Protein AF-A0A4Y2BJP1-F1 (afdb_monomer_lite)

Organism: Araneus ventricosus (NCBI:txid182803)

Radius of gyration: 27.86 Å; chains: 1; bounding box: 56×50×86 Å

Foldseek 3Di:
DDDDDDDDPPPPPVVVVVVVPPPPPPPDDLVRVVVVQCVDPPSVPDDSVNSVVVVVCLVPDPVNDDDDPVRVCVVPPCVPPPPPPPPDDDDDPDPPPQDLVNQLVVLVVVLVVLVPDPPHDPVNNVVSVVSNVVSVVVVCVVVDDPDPVNVVPD

pLDDT: mean 73.93, std 19.31, range [34.41, 96.88]

Secondary structure (DSSP, 8-state):
---------TTTTTHHHHTTS---PPPPPHHHHHHHHTTSTT-TT--HHHHHHHHHHHHH-GGG----HHHHHHHH-TTS------------TT--PPPHHHHHHHHHHHHHHHTT-TT--HHHHHHHHHHHHHHHHHHHHT-----GGGGS--

Structure (mmCIF, N/CA/C/O backbone):
data_AF-A0A4Y2BJP1-F1
#
_entry.id   AF-A0A4Y2BJP1-F1
#
loop_
_atom_site.group_PDB
_atom_site.id
_atom_site.type_symbol
_atom_site.label_atom_id
_atom_site.label_alt_id
_atom_site.label_comp_id
_atom_site.label_asym_id
_atom_site.label_entity_id
_atom_site.label_seq_id
_atom_site.pdbx_PDB_ins_code
_atom_site.Cartn_x
_atom_site.Cartn_y
_atom_site.Cartn_z
_atom_site.occupancy
_atom_site.B_iso_or_equiv
_atom_site.auth_seq_id
_atom_site.auth_comp_id
_atom_site.auth_asym_id
_atom_site.auth_atom_id
_atom_site.pdbx_PDB_model_num
ATOM 1 N N . MET A 1 1 ? 13.841 -20.183 -62.963 1.00 38.19 1 MET A N 1
ATOM 2 C CA . MET A 1 1 ? 14.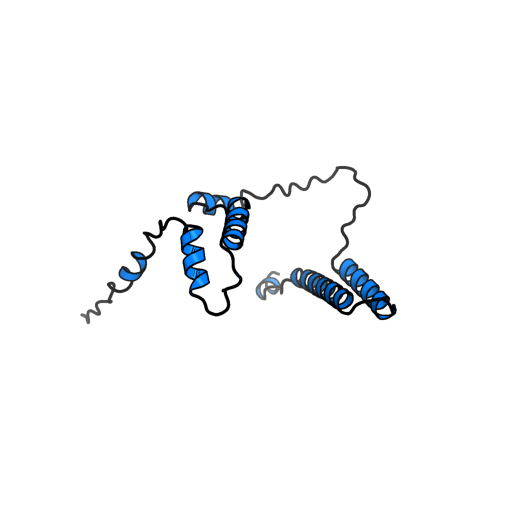075 -18.727 -62.836 1.00 38.19 1 MET A CA 1
ATOM 3 C C . MET A 1 1 ? 13.363 -18.030 -63.981 1.00 38.19 1 MET A C 1
ATOM 5 O O . MET A 1 1 ? 13.532 -18.527 -65.090 1.00 38.19 1 MET A O 1
ATOM 9 N N . PRO A 1 2 ? 12.685 -16.887 -63.788 1.00 45.25 2 PRO A N 1
ATOM 10 C CA . PRO A 1 2 ? 12.077 -16.291 -62.582 1.00 45.25 2 PRO A CA 1
ATOM 11 C C . PRO A 1 2 ? 10.558 -16.043 -62.829 1.00 45.25 2 PRO A C 1
ATOM 13 O O . PRO A 1 2 ? 10.065 -16.307 -63.915 1.00 45.25 2 PRO A O 1
ATOM 16 N N . GLY A 1 3 ? 9.702 -15.576 -61.927 1.00 37.47 3 GLY A N 1
ATOM 17 C CA . GLY A 1 3 ? 9.808 -15.095 -60.555 1.00 37.47 3 GLY A CA 1
ATOM 18 C C . GLY A 1 3 ? 8.461 -14.432 -60.244 1.00 37.47 3 GLY A C 1
ATOM 19 O O . GLY A 1 3 ? 8.084 -13.477 -60.917 1.00 37.47 3 GLY A O 1
ATOM 20 N N . ALA A 1 4 ? 7.703 -14.983 -59.296 1.00 46.62 4 ALA A N 1
ATOM 21 C CA . ALA A 1 4 ? 6.474 -14.373 -58.803 1.00 46.62 4 ALA A CA 1
ATOM 22 C C . ALA A 1 4 ? 6.857 -13.205 -57.884 1.00 46.62 4 ALA A C 1
ATOM 24 O O . ALA A 1 4 ? 7.443 -13.420 -56.824 1.00 46.62 4 ALA A O 1
ATOM 25 N N . GLY A 1 5 ? 6.576 -11.978 -58.320 1.00 40.69 5 GLY A N 1
ATOM 26 C CA . GLY A 1 5 ? 6.700 -10.785 -57.490 1.00 40.69 5 GLY A CA 1
ATOM 27 C C . GLY A 1 5 ? 5.494 -10.684 -56.565 1.00 40.69 5 GLY A C 1
ATOM 28 O O . GLY A 1 5 ? 4.410 -10.320 -57.004 1.00 40.69 5 GLY A O 1
ATOM 29 N N . PHE A 1 6 ? 5.681 -11.044 -55.299 1.00 44.12 6 PHE A N 1
ATOM 30 C CA . PHE A 1 6 ? 4.801 -10.632 -54.212 1.00 44.12 6 PHE A CA 1
ATOM 31 C C . PHE A 1 6 ? 5.237 -9.212 -53.825 1.00 44.12 6 PHE A C 1
ATOM 33 O O . PHE A 1 6 ? 6.334 -9.042 -53.293 1.00 44.12 6 PHE A O 1
ATOM 40 N N . GLU A 1 7 ? 4.433 -8.193 -54.131 1.00 53.06 7 GLU A N 1
ATOM 41 C CA . GLU A 1 7 ? 4.609 -6.865 -53.533 1.00 53.06 7 GLU A CA 1
ATOM 42 C C . GLU A 1 7 ? 4.032 -6.896 -52.110 1.00 53.06 7 GLU A C 1
ATOM 44 O O . GLU A 1 7 ? 2.838 -7.162 -51.943 1.00 53.06 7 GLU A O 1
ATOM 49 N N . PRO A 1 8 ? 4.836 -6.664 -51.058 1.00 48.47 8 PRO A N 1
ATOM 50 C CA . PRO A 1 8 ? 4.298 -6.513 -49.719 1.00 48.47 8 PRO A CA 1
ATOM 51 C C . PRO A 1 8 ? 3.619 -5.144 -49.594 1.00 48.47 8 PRO A C 1
ATOM 53 O O . PRO A 1 8 ? 4.178 -4.115 -49.964 1.00 48.47 8 PRO A O 1
ATOM 56 N N . ALA A 1 9 ? 2.408 -5.135 -49.039 1.00 52.78 9 ALA A N 1
ATOM 57 C CA . ALA A 1 9 ? 1.670 -3.932 -48.678 1.00 52.78 9 ALA A CA 1
ATOM 58 C C . ALA A 1 9 ? 2.388 -3.182 -47.537 1.00 52.78 9 ALA A C 1
ATOM 60 O O . ALA A 1 9 ? 2.084 -3.373 -46.362 1.00 52.78 9 ALA A O 1
ATOM 61 N N . ILE A 1 10 ? 3.351 -2.320 -47.877 1.00 49.84 10 ILE A N 1
ATOM 62 C CA . ILE A 1 10 ? 4.056 -1.440 -46.921 1.00 49.84 10 ILE A CA 1
ATOM 63 C C . ILE A 1 10 ? 3.342 -0.084 -46.765 1.00 49.84 10 ILE A C 1
ATOM 65 O O . ILE A 1 10 ? 3.957 0.920 -46.423 1.00 49.84 10 ILE A O 1
ATOM 69 N N . THR A 1 11 ? 2.034 -0.019 -47.018 1.00 49.19 11 THR A N 1
ATOM 70 C CA . THR A 1 11 ? 1.271 1.236 -46.885 1.00 49.19 11 THR A CA 1
ATOM 71 C C . THR A 1 11 ? 0.520 1.324 -45.552 1.00 49.19 11 THR A C 1
ATOM 73 O O . THR A 1 11 ? 0.215 2.414 -45.091 1.00 49.19 11 THR A O 1
ATOM 76 N N . SER A 1 12 ? 0.299 0.212 -44.842 1.00 48.00 12 SER A N 1
ATOM 77 C CA . SER A 1 12 ? -0.534 0.210 -43.623 1.00 48.00 12 SER A CA 1
ATOM 78 C C . SER A 1 12 ? 0.225 0.413 -42.302 1.00 48.00 12 SER A C 1
ATOM 80 O O . SER A 1 12 ? -0.403 0.499 -41.250 1.00 48.00 12 SER A O 1
ATOM 82 N N . VAL A 1 13 ? 1.563 0.467 -42.323 1.00 44.31 13 VAL A N 1
ATOM 83 C CA . VAL A 1 13 ? 2.386 0.647 -41.104 1.00 44.31 13 VAL A CA 1
ATOM 84 C C . VAL A 1 13 ? 2.805 2.105 -40.897 1.00 44.31 13 VAL A C 1
ATOM 86 O O . VAL A 1 13 ? 3.021 2.519 -39.762 1.00 44.31 13 VAL A O 1
ATOM 89 N N . ASN A 1 14 ? 2.879 2.908 -41.961 1.00 42.34 14 ASN A N 1
ATOM 90 C CA . ASN A 1 14 ? 3.257 4.319 -41.838 1.00 42.34 14 ASN A CA 1
ATOM 91 C C . ASN A 1 14 ? 2.077 5.216 -41.444 1.00 42.34 14 ASN A C 1
ATOM 93 O O . ASN A 1 14 ? 2.286 6.159 -40.697 1.00 42.34 14 ASN A O 1
ATOM 97 N N . GLN A 1 15 ? 0.839 4.845 -41.792 1.00 40.53 15 GLN A N 1
ATOM 98 C CA . GLN A 1 15 ? -0.349 5.573 -41.325 1.00 40.53 15 GLN A CA 1
ATOM 99 C C . GLN A 1 15 ? -0.540 5.484 -39.800 1.00 40.53 15 GLN A C 1
ATOM 101 O O . GLN A 1 15 ? -1.155 6.353 -39.207 1.00 40.53 15 GLN A O 1
ATOM 106 N N . ARG A 1 16 ? -0.006 4.436 -39.155 1.00 41.28 16 ARG A N 1
ATOM 107 C CA . ARG A 1 16 ? -0.122 4.243 -37.702 1.00 41.28 16 ARG A CA 1
ATOM 108 C C . ARG A 1 16 ? 0.952 4.976 -36.891 1.00 41.28 16 ARG A C 1
ATOM 110 O O . ARG A 1 16 ? 0.862 4.970 -35.675 1.00 41.28 16 ARG A O 1
ATOM 117 N N . ARG A 1 17 ? 1.974 5.538 -37.549 1.00 44.72 17 ARG A N 1
ATOM 118 C CA . ARG A 1 17 ? 3.098 6.239 -36.901 1.00 44.72 17 ARG A CA 1
ATOM 119 C C . ARG A 1 17 ? 3.028 7.759 -37.015 1.00 44.72 17 ARG A C 1
ATOM 121 O O . ARG A 1 17 ? 3.757 8.436 -36.307 1.00 44.72 17 ARG A O 1
ATOM 128 N N . GLU A 1 18 ? 2.175 8.296 -37.882 1.00 38.53 18 GLU A N 1
ATOM 129 C CA . GLU A 1 18 ? 2.014 9.750 -38.016 1.00 38.53 18 GLU A CA 1
ATOM 130 C C . GLU A 1 18 ? 0.992 10.326 -37.017 1.00 38.53 18 GLU A C 1
ATOM 132 O O . GLU A 1 18 ? 1.115 11.491 -36.652 1.00 38.53 18 GLU A O 1
ATOM 137 N N . ASP A 1 19 ? 0.072 9.508 -36.485 1.00 34.41 19 ASP A N 1
ATOM 138 C CA . ASP A 1 19 ? -0.896 9.941 -35.458 1.00 34.41 19 ASP A CA 1
ATOM 139 C C . ASP A 1 19 ? -0.299 10.036 -34.036 1.00 34.41 19 ASP A C 1
ATOM 141 O O . ASP A 1 19 ? -0.875 10.695 -33.175 1.00 34.41 19 ASP A O 1
ATOM 145 N N . GLU A 1 20 ? 0.870 9.441 -33.770 1.00 41.75 20 GLU A N 1
ATOM 146 C CA . GLU A 1 20 ? 1.532 9.525 -32.452 1.00 41.75 20 GLU A CA 1
ATOM 147 C C . GLU A 1 20 ? 2.462 10.747 -32.310 1.00 41.75 20 GLU A C 1
ATOM 149 O O . GLU A 1 20 ? 2.986 11.003 -31.231 1.00 41.75 20 GLU A O 1
ATOM 154 N N . SER A 1 21 ? 2.671 11.533 -33.374 1.00 45.38 21 SER A N 1
ATOM 155 C CA . SER A 1 21 ? 3.714 12.574 -33.410 1.00 45.38 21 SER A CA 1
ATOM 156 C C . SER A 1 21 ? 3.221 14.009 -33.147 1.00 45.38 21 SER A C 1
ATOM 158 O O . SER A 1 21 ? 3.997 14.951 -33.320 1.00 45.38 21 SER A O 1
ATOM 160 N N . GLN A 1 22 ? 1.961 14.220 -32.759 1.00 46.31 22 GLN A N 1
ATOM 161 C CA . GLN A 1 22 ? 1.392 15.567 -32.556 1.00 46.31 22 GLN A CA 1
ATOM 162 C C . GLN A 1 22 ? 0.534 15.693 -31.288 1.00 46.31 22 GLN A C 1
ATOM 164 O O . GLN A 1 22 ? -0.313 16.580 -31.218 1.00 46.31 22 GLN A O 1
ATOM 169 N N . 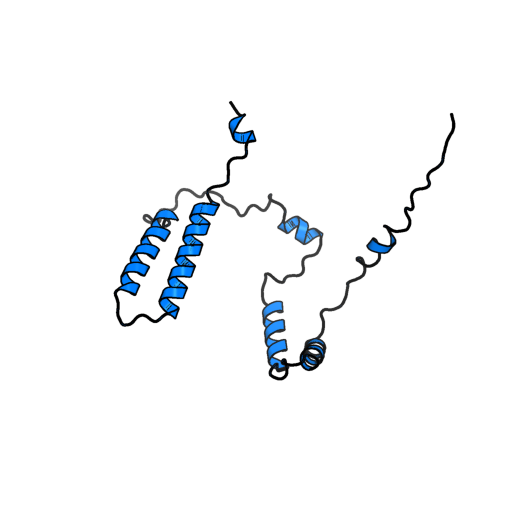HIS A 1 23 ? 0.740 14.875 -30.253 1.00 39.75 23 HIS A N 1
ATOM 170 C CA . HIS A 1 23 ? 0.099 15.162 -28.965 1.00 39.75 23 HIS A CA 1
ATOM 171 C C . HIS A 1 23 ? 0.919 16.172 -28.151 1.00 39.75 23 HIS A C 1
ATOM 173 O O . HIS A 1 23 ? 1.386 15.903 -27.051 1.00 39.75 23 HIS A O 1
ATOM 179 N N . THR A 1 24 ? 1.085 17.370 -28.710 1.00 45.50 24 THR A N 1
ATOM 180 C CA . THR A 1 24 ? 1.194 18.591 -27.905 1.00 45.50 24 THR A CA 1
ATOM 181 C C . THR A 1 24 ? -0.224 19.090 -27.640 1.00 45.50 24 THR A C 1
ATOM 183 O O . THR A 1 24 ? -0.595 20.181 -28.076 1.00 45.50 24 THR A O 1
ATOM 186 N N . GLU A 1 25 ? -1.070 18.267 -27.023 1.00 56.91 25 GLU A N 1
ATOM 187 C CA . GLU A 1 25 ? -2.324 18.786 -26.491 1.00 56.91 25 GLU A CA 1
ATOM 188 C C . GLU A 1 25 ? -1.964 19.445 -25.162 1.00 56.91 25 GLU A C 1
ATOM 190 O O . GLU A 1 25 ? -1.348 18.830 -24.290 1.00 56.91 25 GLU A O 1
ATOM 195 N N . ASN A 1 26 ? -2.223 20.750 -25.055 1.00 64.56 26 ASN A N 1
ATOM 196 C CA . ASN A 1 26 ? -2.098 21.425 -23.770 1.00 64.56 26 ASN A CA 1
ATOM 197 C C . ASN A 1 26 ? -2.933 20.633 -22.754 1.00 64.56 26 ASN A C 1
ATOM 199 O O . ASN A 1 26 ? -4.029 20.196 -23.117 1.00 64.56 26 ASN A O 1
ATOM 203 N N . PRO A 1 27 ? -2.442 20.436 -21.518 1.00 69.00 27 PRO A N 1
ATOM 204 C CA . PRO A 1 27 ? -3.210 19.713 -20.519 1.00 69.00 27 PRO A CA 1
ATOM 205 C C . PRO A 1 27 ? -4.591 20.369 -20.382 1.00 69.00 27 PRO A C 1
ATOM 207 O O . PRO A 1 27 ? -4.659 21.606 -20.368 1.00 69.00 27 PRO A O 1
ATOM 210 N N . PRO A 1 28 ? -5.673 19.572 -20.314 1.00 74.31 28 PRO A N 1
ATOM 211 C CA . PRO A 1 28 ? -7.023 20.101 -20.239 1.00 74.31 28 PRO A CA 1
ATOM 212 C C . PRO A 1 28 ? -7.156 21.024 -19.030 1.00 74.31 28 PRO A C 1
ATOM 214 O O . PRO A 1 28 ? -6.586 20.794 -17.957 1.00 74.31 28 PRO A O 1
ATOM 217 N N . THR A 1 29 ? -7.888 22.108 -19.233 1.00 84.06 29 THR A N 1
ATOM 218 C CA . THR A 1 29 ? -8.110 23.136 -18.218 1.00 84.06 29 THR A CA 1
ATOM 219 C C . THR A 1 29 ? -9.015 22.567 -17.118 1.00 84.06 29 THR A C 1
ATOM 221 O O . THR A 1 29 ? -9.848 21.700 -17.383 1.00 84.06 29 THR A O 1
ATOM 224 N N . ASP A 1 30 ? -8.888 23.065 -15.885 1.00 86.81 30 ASP A N 1
ATOM 225 C CA . ASP A 1 30 ? -9.751 22.703 -14.742 1.00 86.81 30 ASP A CA 1
ATOM 226 C C . ASP A 1 30 ? -11.243 22.745 -15.103 1.00 86.81 30 ASP A C 1
ATOM 228 O O . ASP A 1 30 ? -11.994 21.803 -14.845 1.00 86.81 30 ASP A O 1
ATOM 232 N N . ARG A 1 31 ? -11.636 23.790 -15.829 1.00 86.69 31 ARG A N 1
ATOM 233 C CA . ARG A 1 31 ? -12.986 23.964 -16.356 1.00 86.69 31 ARG A CA 1
ATOM 234 C C . ARG A 1 31 ? -13.421 22.881 -17.349 1.00 86.69 31 ARG A C 1
ATOM 236 O O . ARG A 1 31 ? -14.570 22.454 -17.318 1.00 86.69 31 ARG A O 1
ATOM 243 N N . GLU A 1 32 ? -12.533 22.449 -18.240 1.00 89.75 32 GLU A N 1
ATOM 244 C CA . GLU A 1 32 ? -12.856 21.443 -19.264 1.00 89.75 32 GLU A CA 1
ATOM 245 C C . GLU A 1 32 ? -13.082 20.068 -18.621 1.00 89.75 32 GLU A C 1
ATOM 247 O O . GLU A 1 32 ? -14.006 19.346 -18.997 1.00 89.75 32 GLU A O 1
ATOM 252 N N . LEU A 1 33 ? -12.296 19.740 -17.591 1.00 90.06 33 LEU A N 1
ATOM 253 C CA . LEU A 1 33 ? -12.472 18.520 -16.802 1.00 90.06 33 LEU A CA 1
ATOM 254 C C . LEU A 1 33 ? -13.731 18.563 -15.929 1.00 90.06 33 LEU A C 1
ATOM 256 O O . LEU A 1 33 ? -14.409 17.547 -15.782 1.00 90.06 33 LEU A O 1
ATOM 260 N N . PHE A 1 34 ? -14.089 19.731 -15.395 1.00 91.50 34 PHE A N 1
ATOM 261 C CA . PHE A 1 34 ? -15.339 19.902 -14.654 1.00 91.50 34 PHE A CA 1
ATOM 262 C C . PHE A 1 34 ? -16.574 19.708 -15.531 1.00 91.50 34 PHE A C 1
ATOM 264 O O . PHE A 1 34 ? -17.497 18.977 -15.166 1.00 91.50 34 PHE A O 1
ATOM 271 N N . GLU A 1 35 ? -16.583 20.311 -16.720 1.00 90.50 35 GLU A N 1
ATOM 272 C CA . GLU A 1 35 ? -17.670 20.138 -17.685 1.00 90.50 35 GLU A CA 1
ATOM 273 C C . GLU A 1 35 ? -17.795 18.673 -18.144 1.00 90.50 35 GLU A C 1
ATOM 275 O O . GLU A 1 35 ? -18.912 18.179 -18.315 1.00 90.50 35 GLU A O 1
ATOM 280 N N . PHE A 1 36 ? -16.674 17.953 -18.264 1.00 90.06 36 PHE A N 1
ATOM 281 C CA . PHE A 1 36 ? -16.663 16.515 -18.542 1.00 90.06 36 PHE A CA 1
ATOM 282 C C . PHE A 1 36 ? -17.266 15.689 -17.397 1.00 90.06 36 PHE A C 1
ATOM 284 O O . PHE A 1 36 ? -18.160 14.877 -17.644 1.00 90.06 36 PHE A O 1
ATOM 291 N N . ASN A 1 37 ? -16.836 15.918 -16.152 1.00 88.62 37 ASN A N 1
ATOM 292 C CA . ASN A 1 37 ? -17.328 15.170 -14.990 1.00 88.62 37 ASN A CA 1
ATOM 293 C C . ASN A 1 37 ? -18.828 15.379 -14.752 1.00 88.62 37 ASN A C 1
ATOM 295 O O . ASN A 1 37 ? -19.536 14.418 -14.463 1.00 88.62 37 ASN A O 1
ATOM 299 N N . ASN A 1 38 ? -19.341 16.592 -14.969 1.00 88.12 38 ASN A N 1
ATOM 300 C CA . ASN A 1 38 ? -20.779 16.876 -14.880 1.00 88.12 38 ASN A CA 1
ATOM 301 C C . ASN A 1 38 ? -21.620 16.158 -15.948 1.00 88.12 38 ASN A C 1
ATOM 303 O O . ASN A 1 38 ? -22.842 16.078 -15.823 1.00 88.12 38 ASN A O 1
ATOM 307 N N . GLY A 1 39 ? -20.992 15.661 -17.016 1.00 89.25 39 GLY A N 1
ATOM 308 C CA . GLY A 1 39 ? -21.646 14.848 -18.039 1.00 89.25 39 GLY A CA 1
ATOM 309 C C . GLY A 1 39 ? -21.772 13.365 -17.673 1.00 89.25 39 GLY A C 1
ATOM 310 O O . GLY A 1 39 ? -22.430 12.625 -18.408 1.00 89.25 39 GLY A O 1
ATOM 311 N N . ILE A 1 40 ? -21.148 12.920 -16.577 1.00 90.69 40 ILE A N 1
ATOM 312 C CA . ILE A 1 40 ? -21.137 11.523 -16.135 1.00 90.69 40 ILE A CA 1
ATOM 313 C C . ILE A 1 40 ? -22.230 11.318 -15.083 1.00 90.69 40 ILE A C 1
ATOM 315 O O . ILE A 1 40 ? -22.244 11.968 -14.040 1.00 90.69 40 ILE A O 1
ATOM 319 N N . GLU A 1 41 ? -23.147 10.387 -15.350 1.00 89.94 41 GLU A N 1
ATOM 320 C CA . GLU A 1 41 ? -24.189 9.993 -14.395 1.00 89.94 41 GLU A CA 1
ATOM 321 C C . GLU A 1 41 ? -23.555 9.454 -13.101 1.00 89.94 41 GLU A C 1
ATOM 323 O O . GLU A 1 41 ? -22.740 8.527 -13.147 1.00 89.94 41 GLU A O 1
ATOM 328 N N . GLY A 1 42 ? -23.934 10.021 -11.950 1.00 87.81 42 GLY A N 1
ATOM 329 C CA . GLY A 1 42 ? -23.377 9.658 -10.642 1.00 87.81 42 GLY A CA 1
ATOM 330 C C . GLY A 1 42 ? -22.157 10.476 -10.201 1.00 87.81 42 GLY A C 1
ATOM 331 O O . GLY A 1 42 ? -21.566 10.155 -9.169 1.00 87.81 42 GLY A O 1
ATOM 332 N N . CYS A 1 43 ? -21.762 11.506 -10.955 1.00 87.06 43 CYS A N 1
ATOM 333 C CA . CYS A 1 43 ? -20.679 12.431 -10.595 1.00 87.06 43 CYS A CA 1
ATOM 334 C C . CYS A 1 43 ? -21.183 13.817 -10.150 1.00 87.06 43 CYS A C 1
ATOM 336 O O . CYS A 1 43 ? -20.397 14.757 -10.086 1.00 87.06 43 CYS A O 1
ATOM 338 N N . GLU A 1 44 ? -22.467 13.959 -9.803 1.00 89.00 44 GLU A N 1
ATOM 339 C CA . GLU A 1 44 ? -23.091 15.251 -9.469 1.00 89.00 44 GLU A CA 1
ATOM 340 C C . GLU A 1 44 ? -22.546 15.890 -8.179 1.00 89.00 44 GLU A C 1
ATOM 342 O O . GLU A 1 44 ? -22.753 17.079 -7.942 1.00 89.00 44 GLU A O 1
ATOM 347 N N . GLU A 1 45 ? -21.878 15.104 -7.331 1.00 89.12 45 GLU A N 1
ATOM 348 C CA . GLU A 1 45 ? -21.259 15.572 -6.085 1.00 89.12 45 GLU A CA 1
ATOM 349 C C . GLU A 1 45 ? -19.865 16.182 -6.295 1.00 89.12 45 GLU A C 1
ATOM 351 O O . GLU A 1 45 ? -19.361 16.830 -5.381 1.00 89.12 45 GLU A O 1
ATOM 356 N N . VAL A 1 46 ? -19.250 15.999 -7.471 1.00 89.94 46 VAL A N 1
ATOM 357 C CA . VAL A 1 46 ? -17.922 16.549 -7.772 1.00 89.94 46 VAL A CA 1
ATOM 358 C C . VAL A 1 46 ? -18.042 18.049 -8.016 1.00 89.94 46 VAL A C 1
ATOM 360 O O . VAL A 1 46 ? -18.731 18.489 -8.935 1.00 89.94 46 VAL A O 1
ATOM 363 N N . LEU A 1 47 ? -17.356 18.843 -7.203 1.00 91.62 47 LEU A N 1
ATOM 364 C CA . LEU A 1 47 ? -17.281 20.291 -7.330 1.00 91.62 47 LEU A CA 1
ATOM 365 C C . LEU A 1 47 ? -16.072 20.698 -8.179 1.00 91.62 47 LEU A C 1
ATOM 367 O O . LEU A 1 47 ? -15.079 19.984 -8.293 1.00 91.62 47 LEU A O 1
ATOM 371 N N . GLU A 1 48 ? -16.134 21.901 -8.748 1.00 88.69 48 GLU A N 1
ATOM 372 C CA . GLU A 1 48 ? -15.010 22.488 -9.489 1.00 88.69 48 GLU A CA 1
ATOM 373 C C . GLU A 1 48 ? -13.759 22.628 -8.597 1.00 88.69 48 GLU A C 1
ATOM 375 O O . GLU A 1 48 ? -12.641 22.415 -9.060 1.00 88.69 48 GLU A O 1
ATOM 380 N N . GLU A 1 49 ? -13.956 22.882 -7.296 1.00 89.38 49 GLU A N 1
ATOM 381 C CA . GLU A 1 49 ? -12.885 22.911 -6.290 1.00 89.38 49 GLU A CA 1
ATOM 382 C C . GLU A 1 49 ? -12.199 21.546 -6.128 1.00 89.38 49 GLU A C 1
ATOM 384 O O . GLU A 1 49 ? -10.981 21.499 -6.004 1.00 89.38 49 GLU A O 1
ATOM 389 N N . ASP A 1 50 ? -12.936 20.431 -6.205 1.00 90.50 50 ASP A N 1
ATOM 390 C CA . ASP A 1 50 ? -12.343 19.092 -6.072 1.00 90.50 50 ASP A CA 1
ATOM 391 C C . ASP A 1 50 ? -11.370 18.813 -7.227 1.00 90.50 50 ASP A C 1
ATOM 393 O O . ASP A 1 50 ? -10.276 18.280 -7.037 1.00 90.50 50 ASP A O 1
ATOM 397 N N . ILE A 1 51 ? -11.740 19.236 -8.438 1.00 89.88 51 ILE A N 1
ATOM 398 C CA . ILE A 1 51 ? -10.898 19.113 -9.634 1.00 89.88 51 ILE A CA 1
ATOM 399 C C . ILE A 1 51 ? -9.694 20.050 -9.543 1.00 89.88 51 ILE A C 1
ATOM 401 O O . ILE A 1 51 ? -8.578 19.662 -9.903 1.00 89.88 51 ILE A O 1
ATOM 405 N N . PHE A 1 52 ? -9.897 21.264 -9.030 1.00 88.62 52 PHE A N 1
ATOM 406 C CA . PHE A 1 52 ? -8.812 22.202 -8.778 1.00 88.62 52 PHE A CA 1
ATOM 407 C C . PHE A 1 52 ? -7.801 21.635 -7.774 1.00 88.62 52 PHE A C 1
ATOM 409 O O . PHE A 1 52 ? -6.602 21.639 -8.062 1.00 88.62 52 PHE A O 1
ATOM 416 N N . GLU A 1 53 ? -8.258 21.095 -6.641 1.00 88.75 53 GLU A N 1
ATOM 417 C CA . GLU A 1 53 ? -7.399 20.465 -5.636 1.00 88.75 53 GLU A CA 1
ATOM 418 C C . GLU A 1 53 ? -6.608 19.291 -6.228 1.00 88.75 53 GLU A C 1
ATOM 420 O O . GLU A 1 53 ? -5.394 19.205 -6.023 1.00 88.75 53 GLU A O 1
ATOM 425 N N . TRP A 1 54 ? -7.245 18.427 -7.025 1.00 87.69 54 TRP A N 1
ATOM 426 C CA . TRP A 1 54 ? -6.571 17.292 -7.668 1.00 87.69 54 TRP A CA 1
ATOM 427 C C . TRP A 1 54 ? -5.470 17.741 -8.632 1.00 87.69 54 TRP A C 1
ATOM 429 O O . TRP A 1 54 ? -4.326 17.289 -8.518 1.00 87.69 54 TRP A O 1
ATOM 439 N N . LEU A 1 55 ? -5.773 18.688 -9.524 1.00 84.88 55 LEU A N 1
ATOM 440 C CA . LEU A 1 55 ? -4.788 19.236 -10.462 1.00 84.88 55 LEU A CA 1
ATOM 441 C C . LEU A 1 55 ? -3.681 20.021 -9.746 1.00 84.88 55 LEU A C 1
ATOM 443 O O . LEU A 1 55 ? -2.543 20.081 -10.218 1.00 84.88 55 LEU A O 1
ATOM 447 N N . HIS A 1 56 ? -3.994 20.659 -8.620 1.00 84.00 56 HIS A N 1
ATOM 448 C CA . HIS A 1 56 ? -3.026 21.419 -7.839 1.00 84.00 56 HIS A CA 1
ATOM 449 C C . HIS A 1 56 ? -2.030 20.510 -7.109 1.00 84.00 56 HIS A C 1
ATOM 451 O O . HIS A 1 56 ? -0.842 20.844 -7.037 1.00 84.00 56 HIS A O 1
ATOM 457 N N . VAL A 1 57 ? -2.490 19.363 -6.599 1.00 80.50 57 VAL A N 1
ATOM 458 C CA . VAL A 1 57 ? -1.632 18.330 -5.997 1.00 80.50 57 VAL A CA 1
ATOM 459 C C . VAL A 1 57 ? -0.726 17.701 -7.055 1.00 80.50 57 VAL A C 1
ATOM 461 O O . VAL A 1 57 ? 0.477 17.577 -6.824 1.00 80.50 57 VAL A O 1
ATOM 464 N N . GLU A 1 58 ? -1.265 17.380 -8.232 1.00 73.94 58 GLU A N 1
ATOM 465 C CA . GLU A 1 58 ? -0.497 16.808 -9.343 1.00 73.94 58 GLU A CA 1
ATOM 466 C C . GLU A 1 58 ? 0.635 17.744 -9.800 1.00 73.94 58 GLU A C 1
ATOM 468 O O . GLU A 1 58 ? 1.787 17.326 -9.903 1.00 73.94 58 GLU A O 1
ATOM 473 N N . LYS A 1 59 ? 0.351 19.045 -9.959 1.00 74.44 59 LYS A N 1
ATOM 474 C CA . LYS A 1 59 ? 1.346 20.052 -10.382 1.00 74.44 59 LYS A CA 1
ATOM 475 C C . LYS A 1 59 ? 2.473 20.293 -9.375 1.00 74.44 59 LYS A C 1
ATOM 477 O O . LYS A 1 59 ? 3.538 20.767 -9.763 1.00 74.44 59 LYS A O 1
ATOM 482 N N . GLN A 1 60 ? 2.245 20.033 -8.089 1.00 72.19 60 GLN A N 1
ATOM 483 C CA . GLN A 1 60 ? 3.246 20.244 -7.036 1.00 72.19 60 GLN A CA 1
ATOM 484 C C . GLN A 1 60 ? 4.073 19.002 -6.730 1.00 72.19 60 GLN A C 1
ATOM 486 O O . GLN A 1 60 ? 5.106 19.105 -6.064 1.00 72.19 60 GLN A O 1
ATOM 491 N N . HIS A 1 61 ? 3.623 17.832 -7.173 1.00 71.94 61 HIS A N 1
ATOM 492 C CA . HIS A 1 61 ? 4.245 16.588 -6.780 1.00 71.94 61 HIS A CA 1
ATOM 493 C C . HIS A 1 61 ? 5.396 16.231 -7.745 1.00 71.94 61 HIS A C 1
ATOM 495 O O . HIS A 1 61 ? 5.164 16.053 -8.942 1.00 71.94 61 HIS A O 1
ATOM 501 N N . PRO A 1 62 ? 6.647 16.089 -7.256 1.00 67.00 62 PRO A N 1
ATOM 502 C CA . PRO A 1 62 ? 7.829 15.908 -8.109 1.00 67.00 62 PRO A CA 1
ATOM 503 C C . PRO A 1 62 ? 7.785 14.677 -9.023 1.00 67.00 62 PRO A C 1
ATOM 505 O O . PRO A 1 62 ? 8.499 14.627 -10.017 1.00 67.00 62 PRO A O 1
ATOM 508 N N . SER A 1 63 ? 6.953 13.679 -8.705 1.00 67.62 63 SER A N 1
ATOM 509 C CA . SER A 1 63 ? 6.810 12.469 -9.524 1.00 67.62 63 SER A CA 1
ATOM 510 C C . SER A 1 63 ? 5.966 12.650 -10.787 1.00 67.62 63 SER A C 1
ATOM 512 O O . SER A 1 63 ? 5.899 11.719 -11.581 1.00 67.62 63 SER A O 1
ATOM 514 N N . PHE A 1 64 ? 5.285 13.787 -10.951 1.00 69.25 64 PHE A N 1
ATOM 515 C CA . PHE A 1 64 ? 4.476 14.096 -12.138 1.00 69.25 64 PHE A CA 1
ATOM 516 C C . PHE A 1 64 ? 5.189 15.084 -13.067 1.00 69.25 64 PHE A C 1
ATOM 518 O O . PHE A 1 64 ? 4.569 15.713 -13.923 1.00 69.25 64 PHE A O 1
ATOM 525 N N . GLN A 1 65 ? 6.509 15.231 -12.908 1.00 74.69 65 GLN A N 1
ATOM 526 C CA . GLN A 1 65 ? 7.318 15.954 -13.873 1.00 74.69 65 GLN A CA 1
ATOM 527 C C . GLN A 1 65 ? 7.197 15.274 -15.242 1.00 74.69 65 GLN A C 1
ATOM 529 O O . GLN A 1 65 ? 7.496 14.091 -15.395 1.00 74.69 65 GLN A O 1
ATOM 534 N N . ILE A 1 66 ? 6.771 16.041 -16.242 1.00 78.56 66 ILE A N 1
ATOM 535 C CA . ILE A 1 66 ? 6.802 15.606 -17.636 1.00 78.56 66 ILE A CA 1
ATOM 536 C C . ILE A 1 66 ? 8.256 15.709 -18.090 1.00 78.56 66 ILE A C 1
ATOM 538 O O . ILE A 1 66 ? 8.795 16.811 -18.194 1.00 78.56 66 ILE A O 1
ATOM 542 N N . LEU A 1 67 ? 8.885 14.558 -18.304 1.00 83.62 67 LEU A N 1
ATOM 543 C CA . LEU A 1 67 ? 10.253 14.461 -18.799 1.00 83.62 67 LEU A CA 1
ATOM 544 C C . LEU A 1 67 ? 10.243 14.383 -20.327 1.00 83.62 67 LEU A C 1
ATOM 546 O O . LEU A 1 67 ? 9.387 13.714 -20.910 1.00 83.62 67 LEU A O 1
ATOM 550 N N . ASN A 1 68 ? 11.200 15.046 -20.969 1.00 84.56 68 ASN A N 1
ATOM 551 C CA . ASN A 1 68 ? 11.470 14.842 -22.393 1.00 84.56 68 ASN A CA 1
ATOM 552 C C . ASN A 1 68 ? 12.292 13.561 -22.636 1.00 84.56 68 ASN A C 1
ATOM 554 O O . ASN A 1 68 ? 12.819 12.963 -21.699 1.00 84.56 68 ASN A O 1
ATOM 558 N N . ASP A 1 69 ? 12.413 13.141 -23.897 1.00 85.31 69 ASP A N 1
ATOM 559 C CA . ASP A 1 69 ? 13.093 11.895 -24.270 1.00 85.31 69 ASP A CA 1
ATOM 560 C C . ASP A 1 69 ? 14.536 11.826 -23.736 1.00 85.31 69 ASP A C 1
ATOM 562 O O . ASP A 1 69 ? 14.958 10.786 -23.224 1.00 85.31 69 ASP A O 1
ATOM 566 N N . GLU A 1 70 ? 15.292 12.927 -23.787 1.00 83.88 70 GLU A N 1
ATOM 567 C CA . GLU A 1 70 ? 16.653 12.996 -23.249 1.00 83.88 70 GLU A CA 1
ATOM 568 C C . GLU A 1 70 ? 16.694 12.886 -21.714 1.00 83.88 70 GLU A C 1
ATOM 570 O O . GLU A 1 70 ? 17.557 12.193 -21.168 1.00 83.88 70 GLU A O 1
ATOM 575 N N . GLU A 1 71 ? 15.755 13.524 -21.015 1.00 81.50 71 GLU A N 1
ATOM 576 C CA . GLU A 1 71 ? 15.605 13.454 -19.554 1.00 81.50 71 GLU A CA 1
ATOM 577 C C . GLU A 1 71 ? 15.169 12.057 -19.088 1.00 81.50 71 GLU A C 1
ATOM 579 O O . GLU A 1 71 ? 15.653 11.570 -18.066 1.00 81.50 71 GLU A O 1
ATOM 584 N N . ILE A 1 72 ? 14.308 11.377 -19.853 1.00 83.31 72 ILE A N 1
ATOM 585 C CA . ILE A 1 72 ? 13.907 9.985 -19.599 1.00 83.31 72 ILE A CA 1
ATOM 586 C C . ILE A 1 72 ? 15.118 9.062 -19.734 1.00 83.31 72 ILE A C 1
ATOM 588 O O . ILE A 1 72 ? 15.357 8.228 -18.862 1.00 83.31 72 ILE A O 1
ATOM 592 N N . ILE A 1 73 ? 15.909 9.218 -20.800 1.00 84.75 73 ILE A N 1
ATOM 593 C CA . ILE A 1 73 ? 17.124 8.418 -21.009 1.00 84.75 73 ILE A CA 1
ATOM 594 C C . ILE A 1 73 ? 18.116 8.642 -19.861 1.00 84.75 73 ILE A C 1
ATOM 596 O O . ILE A 1 73 ? 18.702 7.678 -19.371 1.00 84.75 73 ILE A O 1
ATOM 600 N N . GLN A 1 74 ? 18.269 9.884 -19.395 1.00 79.69 74 GLN A N 1
ATOM 601 C CA . GLN A 1 74 ? 19.143 10.215 -18.269 1.00 79.69 74 GLN A CA 1
ATOM 602 C C . GLN A 1 74 ? 18.642 9.635 -16.938 1.00 79.69 74 GLN A C 1
ATOM 604 O O . GLN A 1 74 ? 19.446 9.138 -16.155 1.00 79.69 74 GLN A O 1
ATOM 609 N N . ALA A 1 75 ? 17.332 9.658 -16.686 1.00 74.06 75 ALA A N 1
ATOM 610 C CA . ALA A 1 75 ? 16.735 9.071 -15.484 1.00 74.06 75 ALA A CA 1
ATOM 611 C C . ALA A 1 75 ? 16.849 7.535 -15.444 1.00 74.06 75 ALA A C 1
ATOM 613 O O . ALA A 1 75 ? 16.820 6.938 -14.369 1.00 74.06 75 ALA A O 1
ATOM 614 N N . VAL A 1 76 ? 16.965 6.896 -16.611 1.00 73.31 76 VAL A N 1
ATOM 615 C CA . VAL A 1 76 ? 17.099 5.439 -16.768 1.00 73.31 76 VAL A CA 1
ATOM 616 C C . VAL A 1 76 ? 18.568 4.998 -16.813 1.00 73.31 76 VAL A C 1
ATOM 618 O O . VAL A 1 76 ? 18.841 3.798 -16.748 1.00 73.31 76 VAL A O 1
ATOM 621 N N . ASP A 1 77 ? 19.520 5.932 -16.905 1.00 70.25 77 ASP A N 1
ATOM 622 C CA . ASP A 1 77 ? 20.937 5.602 -16.999 1.00 70.25 77 ASP A CA 1
ATOM 623 C C . ASP A 1 77 ? 21.421 4.949 -15.687 1.00 70.25 77 ASP A C 1
ATOM 625 O O . ASP A 1 77 ? 21.468 5.612 -14.647 1.00 70.25 77 ASP A O 1
ATOM 629 N N . PRO A 1 78 ? 21.818 3.660 -15.697 1.00 57.34 78 PRO A N 1
ATOM 630 C CA . PRO A 1 78 ? 22.282 2.971 -14.493 1.00 57.34 78 PRO A CA 1
ATOM 631 C C . PRO A 1 78 ? 23.606 3.549 -13.965 1.00 57.34 78 PRO A C 1
ATOM 633 O O . PRO A 1 78 ? 24.019 3.217 -12.863 1.00 57.34 78 PRO A O 1
ATOM 636 N N . SER A 1 79 ? 24.276 4.420 -14.731 1.00 57.44 79 SER A N 1
ATOM 637 C CA . SER A 1 79 ? 25.450 5.186 -14.292 1.00 57.44 79 SER A CA 1
ATOM 638 C C . SER A 1 79 ? 25.117 6.267 -13.262 1.00 57.44 79 SER A C 1
ATOM 640 O O . SER A 1 79 ? 25.997 6.679 -12.509 1.00 57.44 79 SER A O 1
ATOM 642 N N . SER A 1 80 ? 23.864 6.734 -13.218 1.00 50.84 80 SER A N 1
ATOM 643 C CA . SER A 1 80 ? 23.311 7.465 -12.076 1.00 50.84 80 SER A CA 1
ATOM 644 C C . SER A 1 80 ? 22.765 6.469 -11.056 1.00 50.84 80 SER A C 1
ATOM 646 O O . SER A 1 80 ? 21.662 6.610 -10.534 1.00 50.84 80 SER A O 1
ATOM 648 N N . GLU A 1 81 ? 23.575 5.457 -10.748 1.00 48.00 81 GLU A N 1
ATOM 649 C CA . GLU A 1 81 ? 23.531 4.798 -9.458 1.00 48.00 81 GLU A CA 1
ATOM 650 C C . GLU A 1 81 ? 23.563 5.910 -8.406 1.00 48.00 81 GLU A C 1
ATOM 652 O O . GLU A 1 81 ? 24.538 6.652 -8.238 1.00 48.00 81 GLU A O 1
ATOM 657 N N . ILE A 1 82 ? 22.427 6.040 -7.719 1.00 53.19 82 ILE A N 1
ATOM 658 C CA . ILE A 1 82 ? 22.382 6.366 -6.301 1.00 53.19 82 ILE A CA 1
ATOM 659 C C . ILE A 1 82 ? 23.667 5.813 -5.713 1.00 53.19 82 ILE A C 1
ATOM 661 O O . ILE A 1 82 ? 23.970 4.636 -5.882 1.00 53.19 82 ILE A O 1
ATOM 665 N N . ASN A 1 83 ? 24.451 6.709 -5.133 1.00 44.69 83 ASN A N 1
ATOM 666 C CA . ASN A 1 83 ? 25.714 6.392 -4.515 1.00 44.69 83 ASN A CA 1
ATOM 667 C C . ASN A 1 83 ? 25.423 5.459 -3.327 1.00 44.69 83 ASN A C 1
ATOM 669 O O . ASN A 1 83 ? 25.434 5.897 -2.181 1.00 44.69 83 ASN A O 1
ATOM 673 N N . ASP A 1 84 ? 25.209 4.173 -3.607 1.00 44.16 84 ASP A N 1
ATOM 674 C CA . ASP A 1 84 ? 25.361 3.031 -2.711 1.00 44.16 84 ASP A CA 1
ATOM 675 C C . ASP A 1 84 ? 26.867 2.811 -2.497 1.00 44.16 84 ASP A C 1
ATOM 677 O O . ASP A 1 84 ? 27.391 1.697 -2.510 1.00 44.16 84 ASP A O 1
ATOM 681 N N . ALA A 1 85 ? 27.594 3.919 -2.314 1.00 41.50 85 ALA A N 1
ATOM 682 C CA . ALA A 1 85 ? 28.840 3.921 -1.598 1.00 41.50 85 ALA A CA 1
ATOM 683 C C . ALA A 1 85 ? 28.477 3.511 -0.179 1.00 41.50 85 ALA A C 1
ATOM 685 O O . ALA A 1 85 ? 28.129 4.344 0.662 1.00 41.50 85 ALA A O 1
ATOM 686 N N . ASP A 1 86 ? 28.518 2.197 0.001 1.00 48.84 86 ASP A N 1
ATOM 687 C CA . ASP A 1 86 ? 28.939 1.467 1.179 1.00 48.84 86 ASP A CA 1
ATOM 688 C C . ASP A 1 86 ? 29.987 2.291 1.944 1.00 48.84 86 ASP A C 1
ATOM 690 O O . ASP A 1 86 ? 31.198 2.142 1.793 1.00 48.84 86 ASP A O 1
ATOM 694 N N . ASN A 1 87 ? 29.508 3.280 2.698 1.00 43.00 87 ASN A N 1
ATOM 695 C CA . ASN A 1 87 ? 30.258 3.920 3.759 1.00 43.00 87 ASN A CA 1
ATOM 696 C C . ASN A 1 87 ? 30.045 3.030 4.972 1.00 43.00 87 ASN A C 1
ATOM 698 O O . ASN A 1 87 ? 29.267 3.336 5.878 1.00 43.00 87 ASN A O 1
ATOM 702 N N . GLU A 1 88 ? 30.740 1.898 4.940 1.00 50.72 88 GLU A N 1
ATOM 703 C CA . GLU A 1 88 ? 31.207 1.257 6.152 1.00 50.72 88 GLU A CA 1
ATOM 704 C C . GLU A 1 88 ? 31.945 2.329 6.986 1.00 50.72 88 GLU A C 1
ATOM 706 O O . GLU A 1 88 ? 32.745 3.109 6.465 1.00 50.72 88 GLU A O 1
ATOM 711 N N . ASP A 1 89 ? 31.628 2.370 8.281 1.00 47.22 89 ASP A N 1
ATOM 712 C CA . ASP A 1 89 ? 32.263 3.168 9.339 1.00 47.22 89 ASP A CA 1
ATOM 713 C C . ASP A 1 89 ? 31.782 4.616 9.560 1.00 47.22 89 ASP A C 1
ATOM 715 O O . ASP A 1 89 ? 32.556 5.575 9.516 1.00 47.22 89 ASP A O 1
ATOM 719 N N . GLN A 1 90 ? 30.526 4.768 9.998 1.00 42.66 90 GLN A N 1
ATOM 720 C CA . GLN A 1 90 ? 30.196 5.757 11.037 1.00 42.66 90 GLN A CA 1
ATOM 721 C C . GLN A 1 90 ? 29.312 5.140 12.129 1.00 42.66 90 GLN A C 1
ATOM 723 O O . GLN A 1 90 ? 28.092 5.148 12.043 1.00 42.66 90 GLN A O 1
ATOM 728 N N . ASP A 1 91 ? 29.986 4.579 13.134 1.00 45.44 91 ASP A N 1
ATOM 729 C CA . ASP A 1 91 ? 29.682 4.534 14.577 1.00 45.44 91 ASP A CA 1
ATOM 730 C C . ASP A 1 91 ? 28.281 5.010 15.049 1.00 45.44 91 ASP A C 1
ATOM 732 O O . ASP A 1 91 ? 28.144 5.937 15.851 1.00 45.44 91 ASP A O 1
ATOM 736 N N . PHE A 1 92 ? 27.219 4.353 14.576 1.00 41.59 92 PHE A N 1
ATOM 737 C CA . PHE A 1 92 ? 25.865 4.441 15.123 1.00 41.59 92 PHE A CA 1
ATOM 738 C C . PHE A 1 92 ? 25.488 3.060 15.667 1.00 41.59 92 PHE A C 1
ATOM 740 O O . PHE A 1 92 ? 25.119 2.166 14.912 1.00 41.59 92 PHE A O 1
ATOM 747 N N . GLU A 1 93 ? 25.654 2.892 16.980 1.00 47.62 93 GLU A N 1
ATOM 748 C CA . GLU A 1 93 ? 25.031 1.872 17.842 1.00 47.62 93 GLU A CA 1
ATOM 749 C C . GLU A 1 93 ? 23.975 0.988 17.143 1.00 47.62 93 GLU A C 1
ATOM 751 O O . GLU A 1 93 ? 22.850 1.426 16.918 1.00 47.62 93 GLU A O 1
ATOM 756 N N . ASP A 1 94 ? 24.360 -0.249 16.803 1.00 49.41 94 ASP A N 1
ATOM 757 C CA . ASP A 1 94 ? 23.530 -1.453 16.589 1.00 49.41 94 ASP A CA 1
ATOM 758 C C . ASP A 1 94 ? 22.083 -1.251 16.071 1.00 49.41 94 ASP A C 1
ATOM 760 O O . ASP A 1 94 ? 21.145 -1.888 16.556 1.00 49.41 94 ASP A O 1
ATOM 764 N N . LEU A 1 95 ? 21.866 -0.421 15.044 1.00 56.44 95 LEU A N 1
ATOM 765 C CA . LEU A 1 95 ? 20.606 -0.415 14.290 1.00 56.44 95 LEU A CA 1
ATOM 766 C C . LEU A 1 95 ? 20.614 -1.574 13.290 1.00 56.44 95 LEU A C 1
ATOM 768 O O . LEU A 1 95 ? 20.633 -1.395 12.073 1.00 56.44 95 LEU A O 1
ATOM 772 N N . ARG A 1 96 ? 20.601 -2.803 13.811 1.00 68.69 96 ARG A N 1
ATOM 773 C CA . ARG A 1 96 ? 20.261 -3.976 13.006 1.00 68.69 96 ARG A CA 1
ATOM 774 C C . ARG A 1 96 ? 18.846 -3.787 12.470 1.00 68.69 96 ARG A C 1
ATOM 776 O O . ARG A 1 96 ? 17.873 -3.874 13.215 1.00 68.69 96 ARG A O 1
ATOM 783 N N . ASN A 1 97 ? 18.739 -3.526 11.171 1.00 78.44 97 ASN A N 1
ATOM 784 C CA . ASN A 1 97 ? 17.464 -3.548 10.469 1.00 78.44 97 ASN A CA 1
ATOM 785 C C . ASN A 1 97 ? 16.753 -4.879 10.758 1.00 78.44 97 ASN A C 1
ATOM 787 O O . ASN A 1 97 ? 17.349 -5.950 10.621 1.00 78.44 97 ASN A O 1
ATOM 791 N N . ILE A 1 98 ? 15.481 -4.807 11.156 1.00 82.44 98 ILE A N 1
ATOM 792 C CA . ILE A 1 98 ? 14.650 -5.988 11.411 1.00 82.44 98 ILE A CA 1
ATOM 793 C C . ILE A 1 98 ? 14.574 -6.799 10.115 1.00 82.44 98 ILE A C 1
ATOM 795 O O . ILE A 1 98 ? 14.128 -6.298 9.081 1.00 82.44 98 ILE A O 1
ATOM 799 N N . SER A 1 99 ? 15.003 -8.062 10.157 1.00 85.56 99 SER A N 1
ATOM 800 C CA . SER A 1 99 ? 14.929 -8.929 8.974 1.00 85.56 99 SER A CA 1
ATOM 801 C C . SER A 1 99 ? 13.471 -9.199 8.580 1.00 85.56 99 SER A C 1
ATOM 803 O O . SER A 1 99 ? 12.594 -9.238 9.441 1.00 85.56 99 SER A O 1
ATOM 805 N N . HIS A 1 100 ? 13.181 -9.487 7.305 1.00 84.38 100 HIS A N 1
ATOM 806 C CA . HIS A 1 100 ? 11.810 -9.834 6.887 1.00 84.38 100 HIS A CA 1
ATOM 807 C C . HIS A 1 100 ? 11.215 -11.005 7.687 1.00 84.38 100 HIS A C 1
ATOM 809 O O . HIS A 1 100 ? 10.028 -11.009 8.007 1.00 84.38 100 HIS A O 1
ATOM 815 N N . THR A 1 101 ? 12.034 -11.994 8.052 1.00 86.94 101 THR A N 1
ATOM 816 C CA . THR A 1 101 ? 11.609 -13.117 8.900 1.00 86.94 101 THR A CA 1
ATOM 817 C C . THR A 1 101 ? 11.207 -12.652 10.299 1.00 86.94 101 THR A C 1
ATOM 819 O O . THR A 1 101 ? 10.166 -13.065 10.809 1.00 86.94 101 THR A O 1
ATOM 822 N N . GLU A 1 102 ? 12.007 -11.776 10.900 1.00 90.25 102 GLU A N 1
ATOM 823 C CA . GLU A 1 102 ? 11.752 -11.201 12.220 1.00 90.25 102 GLU A CA 1
ATOM 824 C C . GLU A 1 102 ? 10.529 -10.275 12.207 1.00 90.25 102 GLU A C 1
ATOM 826 O O . GLU A 1 102 ? 9.673 -10.378 13.084 1.00 90.25 102 GLU A O 1
ATOM 831 N N . GLY A 1 103 ? 10.368 -9.464 11.157 1.00 91.44 103 GLY A N 1
ATOM 832 C CA . GLY A 1 103 ? 9.192 -8.620 10.948 1.00 91.44 103 GLY A CA 1
ATOM 833 C C . GLY A 1 103 ? 7.904 -9.437 10.835 1.00 91.44 103 GLY A C 1
ATOM 834 O O . GLY A 1 103 ? 6.925 -9.154 11.524 1.00 91.44 103 GLY A O 1
ATOM 835 N N . VAL A 1 104 ? 7.914 -10.519 10.048 1.00 93.25 104 VAL A N 1
ATOM 836 C CA . VAL A 1 104 ? 6.775 -11.452 9.955 1.00 93.25 104 VAL A CA 1
ATOM 837 C C . VAL A 1 104 ? 6.467 -12.089 11.315 1.00 93.25 104 VAL A C 1
ATOM 839 O O . VAL A 1 104 ? 5.298 -12.201 11.693 1.00 93.25 104 VAL A O 1
ATOM 842 N N . GLN A 1 105 ? 7.487 -12.490 12.079 1.00 95.12 105 GLN A N 1
ATOM 843 C CA . GLN A 1 105 ? 7.298 -13.080 13.408 1.00 95.12 105 GLN A CA 1
ATOM 844 C C . GLN A 1 105 ? 6.708 -12.074 14.411 1.00 95.12 105 GLN A C 1
ATOM 846 O O . GLN A 1 105 ? 5.800 -12.425 15.173 1.00 95.12 105 GLN A O 1
ATOM 851 N N . ALA A 1 106 ? 7.182 -10.828 14.392 1.00 94.88 106 ALA A N 1
ATOM 852 C CA . ALA A 1 106 ? 6.672 -9.752 15.233 1.00 94.88 106 ALA A CA 1
ATOM 853 C C . ALA A 1 106 ? 5.202 -9.440 14.913 1.00 94.88 106 ALA A C 1
ATOM 855 O O . ALA A 1 106 ? 4.364 -9.446 15.816 1.00 94.88 106 ALA A O 1
ATOM 856 N N . LEU A 1 107 ? 4.863 -9.278 13.630 1.00 95.75 107 LEU A N 1
ATOM 857 C CA . LEU A 1 107 ? 3.491 -9.026 13.172 1.00 95.75 107 LEU A CA 1
ATOM 858 C C . LEU A 1 107 ? 2.547 -10.189 13.504 1.00 95.75 107 LEU A C 1
ATOM 860 O O . LEU A 1 107 ? 1.434 -9.968 13.975 1.00 95.75 107 LEU A O 1
ATOM 864 N N . THR A 1 108 ? 3.007 -11.434 13.349 1.00 96.00 108 THR A N 1
ATOM 865 C CA . THR A 1 108 ? 2.237 -12.628 13.745 1.00 96.00 108 THR A CA 1
ATOM 866 C C . THR A 1 108 ? 1.946 -12.632 15.248 1.00 96.00 108 THR A C 1
ATOM 868 O O . THR A 1 108 ? 0.843 -12.968 15.681 1.00 96.00 108 THR A O 1
ATOM 871 N N . THR A 1 109 ? 2.932 -12.243 16.059 1.00 96.88 109 THR A N 1
ATOM 872 C CA . THR A 1 109 ? 2.790 -12.180 17.520 1.00 96.88 109 THR A CA 1
ATOM 873 C C . THR A 1 109 ? 1.821 -11.074 17.935 1.00 96.88 109 THR A C 1
ATOM 875 O O . THR A 1 109 ? 0.950 -11.312 18.772 1.00 96.88 109 THR A O 1
ATOM 878 N N . ALA A 1 110 ? 1.919 -9.896 17.312 1.00 95.44 110 ALA A N 1
ATOM 879 C CA . ALA A 1 110 ? 0.991 -8.789 17.524 1.00 95.44 110 ALA A CA 1
ATOM 880 C C . ALA A 1 110 ? -0.447 -9.171 17.140 1.00 95.44 110 ALA A C 1
ATOM 882 O O . ALA A 1 110 ? -1.374 -8.903 17.902 1.00 95.44 110 ALA A O 1
ATOM 883 N N . LEU A 1 111 ? -0.635 -9.871 16.016 1.00 95.38 111 LEU A N 1
ATOM 884 C CA . LEU A 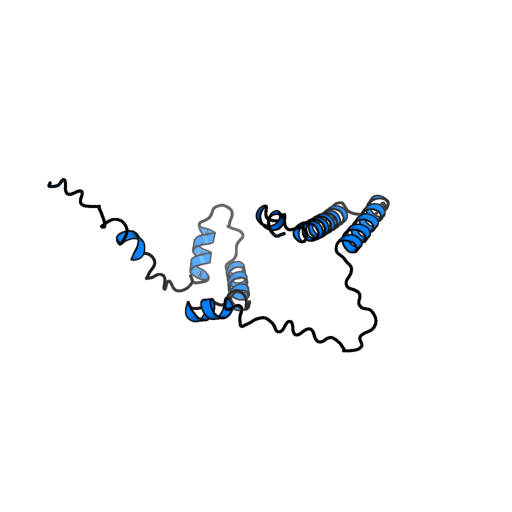1 111 ? -1.959 -10.307 15.567 1.00 95.38 111 LEU A CA 1
ATOM 885 C C . LEU A 1 111 ? -2.599 -11.265 16.572 1.00 95.38 111 LEU A C 1
ATOM 887 O O . LEU A 1 111 ? -3.745 -11.068 16.965 1.00 95.38 111 LEU A O 1
ATOM 891 N N . LYS A 1 112 ? -1.828 -12.234 17.073 1.00 95.81 112 LYS A N 1
ATOM 892 C CA . LYS A 1 112 ? -2.291 -13.168 18.106 1.00 95.81 112 LYS A CA 1
ATOM 893 C C . LYS A 1 112 ? -2.686 -12.462 19.407 1.00 95.81 112 LYS A C 1
ATOM 895 O O . LYS A 1 112 ? -3.600 -12.920 20.085 1.00 95.81 112 LYS A O 1
ATOM 900 N N . TYR A 1 113 ? -1.990 -11.386 19.772 1.00 95.38 113 TYR A N 1
ATOM 901 C CA . TYR A 1 113 ? -2.348 -10.572 20.933 1.00 95.38 113 TYR A CA 1
ATOM 902 C C . TYR A 1 113 ? -3.670 -9.827 20.706 1.00 95.38 113 TYR A C 1
ATOM 904 O O . TYR A 1 113 ? -4.564 -9.919 21.544 1.00 95.38 113 TYR A O 1
ATOM 912 N N . LEU A 1 114 ? -3.832 -9.161 19.557 1.00 93.88 114 LEU A N 1
ATOM 913 C CA . LEU A 1 114 ? -5.057 -8.417 19.239 1.00 93.88 114 LEU A CA 1
ATOM 914 C C . LEU A 1 114 ? -6.292 -9.322 19.130 1.00 93.88 114 LEU A C 1
ATOM 916 O O . LEU A 1 114 ? -7.378 -8.941 19.557 1.00 93.88 114 LEU A O 1
ATOM 920 N N . GLU A 1 115 ? -6.135 -10.547 18.629 1.00 91.19 115 GLU A N 1
ATOM 921 C CA . GLU A 1 115 ? -7.215 -11.544 18.591 1.00 91.19 115 GLU A CA 1
ATOM 922 C C . GLU A 1 115 ? -7.690 -11.986 19.991 1.00 91.19 115 GLU A C 1
ATOM 924 O O . GLU A 1 115 ? -8.789 -12.522 20.126 1.00 91.19 115 GLU A O 1
ATOM 929 N N . GLN A 1 116 ? -6.884 -11.776 21.038 1.00 93.06 116 GLN A N 1
ATOM 930 C CA . GLN A 1 116 ? -7.219 -12.123 22.427 1.00 93.06 116 GLN A CA 1
ATOM 931 C C . GLN A 1 116 ? -7.829 -10.958 23.211 1.00 93.06 116 GLN A C 1
ATOM 933 O O . GLN A 1 116 ? -8.456 -11.173 24.250 1.00 93.06 116 GLN A O 1
ATOM 938 N N . THR A 1 117 ? -7.636 -9.727 22.746 1.00 91.31 117 THR A N 1
ATOM 939 C CA . THR A 1 117 ? -8.167 -8.526 23.392 1.00 91.31 117 THR A CA 1
ATOM 940 C C . THR A 1 117 ? -9.605 -8.266 22.951 1.00 91.31 117 THR A C 1
ATOM 942 O O . THR A 1 117 ? -9.929 -8.351 21.772 1.00 91.31 117 THR A O 1
ATOM 945 N N . SER A 1 118 ? -10.479 -7.909 23.894 1.00 83.00 118 SER A N 1
ATOM 946 C CA . SER A 1 118 ? -11.905 -7.669 23.633 1.00 83.00 118 SER A CA 1
ATOM 947 C C . SER A 1 118 ? -12.226 -6.297 23.032 1.00 83.00 118 SER A C 1
ATOM 949 O O . SER A 1 118 ? -13.372 -6.063 22.668 1.00 83.00 118 SER A O 1
ATOM 951 N N . ASP A 1 119 ? -11.247 -5.389 22.979 1.00 90.69 119 ASP A N 1
ATOM 952 C CA . ASP A 1 119 ? -11.411 -3.975 22.588 1.00 90.69 119 ASP A CA 1
ATOM 953 C C . ASP A 1 119 ? -10.818 -3.670 21.200 1.00 90.69 119 ASP A C 1
ATOM 9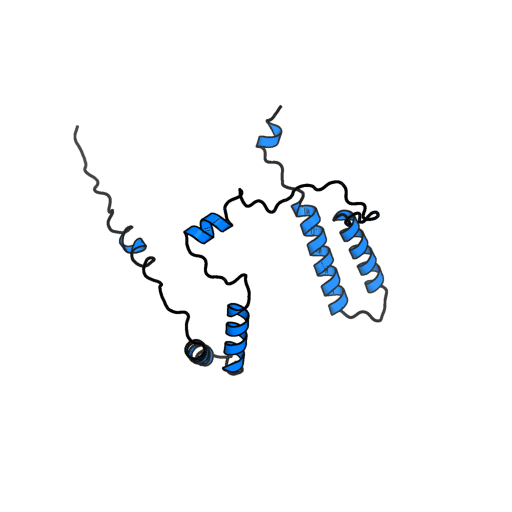55 O O . ASP A 1 119 ? -10.428 -2.551 20.890 1.00 90.69 119 ASP A O 1
ATOM 959 N N . VAL A 1 120 ? -10.678 -4.700 20.367 1.00 92.44 120 VAL A N 1
ATOM 960 C CA . VAL A 1 120 ? -10.102 -4.573 19.027 1.00 92.44 120 VAL A CA 1
ATOM 961 C C . VAL A 1 120 ? -11.207 -4.519 17.990 1.00 92.44 120 VAL A C 1
ATOM 963 O O . VAL A 1 120 ? -12.093 -5.379 17.952 1.00 92.44 120 VAL A O 1
ATOM 966 N N . THR A 1 121 ? -11.142 -3.521 17.112 1.00 94.06 121 THR A N 1
ATOM 967 C CA . THR A 1 121 ? -12.100 -3.408 16.018 1.00 94.06 121 THR A CA 1
ATOM 968 C C . THR A 1 121 ? -11.713 -4.342 14.865 1.00 94.06 121 THR A C 1
ATOM 970 O O . THR A 1 121 ? -10.536 -4.657 14.663 1.00 94.06 121 THR A O 1
ATOM 973 N N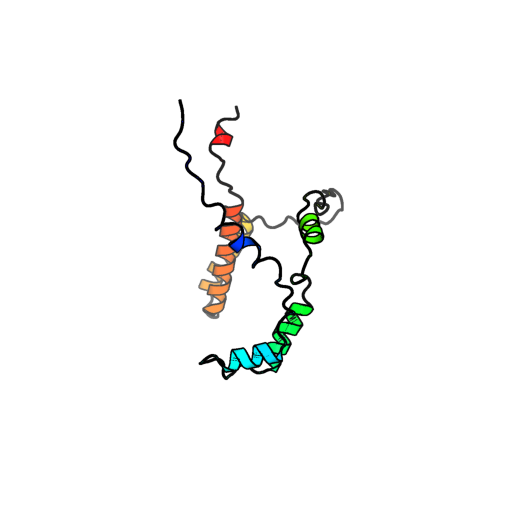 . PRO A 1 122 ? -12.679 -4.773 14.034 1.00 92.12 122 PRO A N 1
ATOM 974 C CA . PRO A 1 122 ? -12.371 -5.540 12.827 1.00 92.12 122 PRO A CA 1
ATOM 975 C C . PRO A 1 122 ? -11.412 -4.818 11.865 1.00 92.12 122 PRO A C 1
ATOM 977 O O . PRO A 1 122 ? -10.675 -5.478 11.133 1.00 92.12 122 PRO A O 1
ATOM 980 N N . ILE A 1 123 ? -11.411 -3.480 11.872 1.00 94.50 123 ILE A N 1
ATOM 981 C CA . ILE A 1 123 ? -10.544 -2.648 11.027 1.00 94.50 123 ILE A CA 1
ATOM 982 C C . ILE A 1 123 ? -9.081 -2.796 11.458 1.00 94.50 123 ILE A C 1
ATOM 984 O O . ILE A 1 123 ? -8.216 -2.975 10.602 1.00 94.50 123 ILE A O 1
ATOM 988 N N . ASP A 1 124 ? -8.809 -2.815 12.764 1.00 93.81 124 ASP A N 1
ATOM 989 C CA . ASP A 1 124 ? -7.452 -2.984 13.303 1.00 93.81 124 ASP A CA 1
ATOM 990 C C . ASP A 1 124 ? -6.860 -4.345 12.911 1.00 93.81 124 ASP A C 1
ATOM 992 O O . ASP A 1 124 ? -5.708 -4.442 12.477 1.00 93.81 124 ASP A O 1
ATOM 996 N N . LEU A 1 125 ? -7.674 -5.406 12.993 1.00 94.44 125 LEU A N 1
ATOM 997 C CA . LEU A 1 125 ? -7.273 -6.753 12.571 1.00 94.44 125 LEU A CA 1
ATOM 998 C C . LEU A 1 125 ? -7.007 -6.823 11.068 1.00 94.44 125 LEU A C 1
ATOM 1000 O O . LEU A 1 125 ? -6.056 -7.481 10.645 1.00 94.44 125 LEU A O 1
ATOM 1004 N N . LEU A 1 126 ? -7.846 -6.172 10.259 1.00 95.81 126 LEU A N 1
ATOM 1005 C CA . LEU A 1 126 ? -7.683 -6.150 8.808 1.00 95.81 126 LEU A CA 1
ATOM 1006 C C . LEU A 1 126 ? -6.400 -5.417 8.409 1.00 95.81 126 LEU A C 1
ATOM 1008 O O . LEU A 1 126 ? -5.641 -5.920 7.580 1.00 95.81 126 LEU A O 1
ATOM 1012 N N . LEU A 1 127 ? -6.135 -4.265 9.030 1.00 95.75 127 LEU A N 1
ATOM 1013 C CA . LEU A 1 127 ? -4.927 -3.487 8.785 1.00 95.75 127 LEU A CA 1
ATOM 1014 C C . LEU A 1 127 ? -3.678 -4.307 9.118 1.00 95.75 127 LEU A C 1
ATOM 1016 O O . LEU A 1 127 ? -2.765 -4.399 8.300 1.00 95.75 127 LEU A O 1
ATOM 1020 N N . LEU A 1 128 ? -3.649 -4.958 10.284 1.00 95.31 128 LEU A N 1
ATOM 1021 C CA . LEU A 1 128 ? -2.493 -5.749 10.699 1.00 95.31 128 LEU A CA 1
ATOM 1022 C C . LEU A 1 128 ? -2.270 -6.988 9.818 1.00 95.31 128 LEU A C 1
ATOM 1024 O O . LEU A 1 128 ? -1.124 -7.328 9.520 1.00 95.31 128 LEU A O 1
ATOM 1028 N N . LYS A 1 129 ? -3.346 -7.638 9.355 1.00 95.75 129 LYS A N 1
ATOM 1029 C CA . LYS A 1 129 ? -3.258 -8.739 8.380 1.00 95.75 129 LYS A CA 1
ATOM 1030 C C . LYS A 1 129 ? -2.662 -8.276 7.052 1.00 95.75 129 LYS A C 1
ATOM 1032 O O . LYS A 1 129 ? -1.778 -8.946 6.534 1.00 95.75 129 LYS A O 1
ATOM 1037 N N . ASN A 1 130 ? -3.059 -7.103 6.562 1.00 96.38 130 ASN A N 1
ATOM 1038 C CA . ASN A 1 130 ? -2.492 -6.525 5.343 1.00 96.38 130 ASN A CA 1
ATOM 1039 C C . ASN A 1 130 ? -0.975 -6.275 5.480 1.00 96.38 130 ASN A C 1
ATOM 1041 O O . ASN A 1 130 ? -0.188 -6.663 4.616 1.00 96.38 130 ASN A O 1
ATOM 1045 N N . TRP A 1 131 ? -0.533 -5.717 6.614 1.00 94.50 131 TRP A N 1
ATOM 1046 C CA . TRP A 1 131 ? 0.899 -5.552 6.896 1.00 94.50 131 TRP A CA 1
ATOM 1047 C C . TRP A 1 131 ? 1.655 -6.884 6.948 1.00 94.50 131 TRP A C 1
ATOM 1049 O O . TRP A 1 131 ? 2.766 -6.979 6.423 1.00 94.50 131 TRP A O 1
ATOM 1059 N N . LEU A 1 132 ? 1.057 -7.919 7.546 1.00 94.38 132 LEU A N 1
ATOM 1060 C CA . LEU A 1 132 ? 1.636 -9.262 7.592 1.00 94.38 132 LEU A CA 1
ATOM 1061 C C . LEU A 1 132 ? 1.771 -9.875 6.191 1.00 94.38 132 LEU A C 1
ATOM 1063 O O . LEU A 1 132 ? 2.825 -10.428 5.876 1.00 94.38 132 LEU A O 1
ATOM 1067 N N . ASP A 1 133 ? 0.746 -9.744 5.348 1.00 93.12 133 ASP A N 1
ATOM 1068 C CA . ASP A 1 133 ? 0.751 -10.252 3.971 1.00 93.12 133 ASP A CA 1
ATOM 1069 C C . ASP A 1 133 ? 1.814 -9.555 3.118 1.00 93.12 133 ASP A C 1
ATOM 1071 O O . ASP A 1 133 ? 2.539 -10.210 2.362 1.00 93.12 133 ASP A O 1
ATOM 1075 N N . ARG A 1 134 ? 1.980 -8.239 3.287 1.00 91.25 134 ARG A N 1
ATOM 1076 C CA . ARG A 1 134 ? 3.045 -7.478 2.627 1.00 91.25 134 ARG A CA 1
ATOM 1077 C C . ARG A 1 134 ? 4.428 -7.935 3.084 1.00 91.25 134 ARG A C 1
ATOM 1079 O O . ARG A 1 134 ? 5.252 -8.284 2.247 1.00 91.25 134 ARG A O 1
ATOM 1086 N N . ALA A 1 135 ? 4.654 -8.044 4.394 1.00 89.06 135 ALA A N 1
ATOM 1087 C CA . ALA A 1 135 ? 5.927 -8.523 4.934 1.00 89.06 135 ALA A CA 1
ATOM 1088 C C . ALA A 1 135 ? 6.251 -9.963 4.487 1.00 89.06 135 ALA A C 1
ATOM 1090 O O . ALA A 1 135 ? 7.405 -10.288 4.200 1.00 89.06 135 ALA A O 1
ATOM 1091 N N . ALA A 1 136 ? 5.241 -10.833 4.393 1.00 88.00 136 ALA A N 1
ATOM 1092 C CA . ALA A 1 136 ? 5.395 -12.188 3.873 1.00 88.00 136 ALA A CA 1
ATOM 1093 C C . ALA A 1 136 ? 5.700 -12.198 2.368 1.00 88.00 136 ALA A C 1
ATOM 1095 O O . ALA A 1 136 ? 6.513 -13.006 1.917 1.00 88.00 136 ALA A O 1
ATOM 1096 N N . THR A 1 137 ? 5.078 -11.300 1.605 1.00 88.56 137 THR A N 1
ATOM 1097 C CA . THR A 1 137 ? 5.353 -11.113 0.176 1.00 88.56 137 THR A CA 1
ATOM 1098 C C . THR A 1 137 ? 6.781 -10.629 -0.040 1.00 88.56 137 THR A C 1
ATOM 1100 O O . THR A 1 137 ? 7.485 -11.230 -0.843 1.00 88.56 137 THR A O 1
ATOM 1103 N N . ASP A 1 138 ? 7.249 -9.650 0.733 1.00 83.44 138 ASP A N 1
ATOM 1104 C CA . ASP A 1 138 ? 8.622 -9.132 0.655 1.00 83.44 138 ASP A CA 1
ATOM 1105 C C . ASP A 1 138 ? 9.659 -10.198 1.037 1.00 83.44 138 ASP A C 1
ATOM 1107 O O . ASP A 1 138 ? 10.670 -10.391 0.362 1.00 83.44 138 ASP A O 1
ATOM 1111 N N . ARG A 1 139 ? 9.367 -11.000 2.070 1.00 81.44 139 ARG A N 1
ATOM 1112 C CA . ARG A 1 139 ? 10.191 -12.170 2.413 1.00 81.44 139 ARG A CA 1
ATOM 1113 C C . ARG A 1 139 ? 10.314 -13.146 1.239 1.00 81.44 139 ARG A C 1
ATOM 1115 O O . ARG A 1 139 ? 11.360 -13.766 1.058 1.00 81.44 139 ARG A O 1
ATOM 1122 N N . ASN A 1 140 ? 9.237 -13.319 0.476 1.00 79.25 140 ASN A N 1
ATOM 1123 C CA . ASN A 1 140 ? 9.186 -14.257 -0.639 1.00 79.25 140 ASN A CA 1
ATOM 1124 C C . ASN A 1 140 ? 9.711 -13.646 -1.951 1.00 79.25 140 ASN A C 1
ATOM 1126 O O . ASN A 1 140 ? 10.181 -14.394 -2.803 1.00 79.25 140 ASN A O 1
ATOM 1130 N N . SER A 1 141 ? 9.672 -12.323 -2.130 1.00 70.00 141 SER A N 1
ATOM 1131 C CA . SER A 1 141 ? 10.182 -11.639 -3.328 1.00 70.00 141 SER A CA 1
ATOM 1132 C C . SER A 1 141 ? 11.712 -11.638 -3.382 1.00 70.00 141 SER A C 1
ATOM 1134 O O . SER A 1 141 ? 12.286 -11.703 -4.468 1.00 70.00 141 SER A O 1
ATOM 1136 N N . GLY A 1 142 ? 12.377 -11.700 -2.222 1.00 60.81 142 GLY A N 1
ATOM 1137 C CA . GLY A 1 142 ? 13.814 -11.979 -2.122 1.00 60.81 142 GLY A CA 1
ATOM 1138 C C . GLY A 1 142 ? 14.216 -13.397 -2.564 1.00 60.81 142 GLY A C 1
ATOM 1139 O O . GLY A 1 142 ? 15.395 -13.665 -2.792 1.00 60.81 142 GLY A O 1
ATOM 1140 N N . LEU A 1 143 ? 13.256 -14.315 -2.731 1.00 63.03 143 LEU A N 1
ATOM 1141 C CA . LEU A 1 143 ? 13.479 -15.664 -3.254 1.00 63.03 143 LEU A CA 1
ATOM 1142 C C . LEU A 1 143 ? 13.243 -15.678 -4.770 1.00 63.03 143 LEU A C 1
ATOM 1144 O O . LEU A 1 143 ? 12.292 -16.288 -5.259 1.00 63.03 143 LEU A O 1
ATOM 1148 N N . LEU A 1 144 ? 14.115 -15.019 -5.540 1.00 64.81 144 LEU A N 1
ATOM 1149 C CA . LEU A 1 144 ? 14.102 -15.177 -6.995 1.00 64.81 144 LEU A CA 1
ATOM 1150 C C . LEU A 1 144 ? 14.267 -16.664 -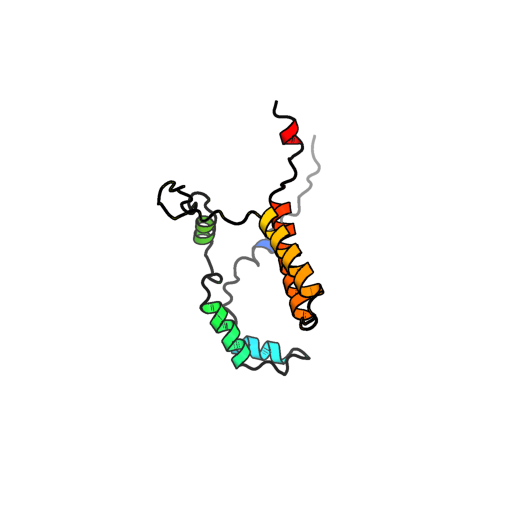7.335 1.00 64.81 144 LEU A C 1
ATOM 1152 O O . LEU A 1 144 ? 15.237 -17.311 -6.929 1.00 64.81 144 LEU A O 1
ATOM 1156 N N . GLN A 1 145 ? 13.316 -17.216 -8.093 1.00 66.44 145 GLN A N 1
ATOM 1157 C CA . GLN A 1 145 ? 13.444 -18.558 -8.643 1.00 66.44 145 GLN A CA 1
ATOM 1158 C C . GLN A 1 145 ? 14.732 -18.601 -9.471 1.00 66.44 145 GLN A C 1
ATOM 1160 O O . GLN A 1 145 ? 14.841 -17.922 -10.494 1.00 66.44 145 GLN A O 1
ATOM 1165 N N . ARG A 1 146 ? 15.720 -19.386 -9.020 1.00 70.19 146 ARG A N 1
ATOM 1166 C CA . ARG A 1 146 ? 16.959 -19.611 -9.775 1.00 70.19 146 ARG A CA 1
ATOM 1167 C C . ARG A 1 146 ? 16.598 -20.004 -11.200 1.00 70.19 146 ARG A C 1
ATOM 1169 O O . ARG A 1 146 ? 15.796 -20.922 -11.407 1.00 70.19 146 ARG A O 1
ATOM 1176 N N . LYS A 1 147 ? 17.191 -19.327 -12.184 1.00 79.38 147 LYS A N 1
ATOM 1177 C CA . LYS A 1 147 ? 16.981 -19.709 -13.578 1.00 79.38 147 LYS A CA 1
ATOM 1178 C C . LYS A 1 147 ? 17.545 -21.111 -13.749 1.00 79.38 147 LYS A C 1
ATOM 1180 O O . LYS A 1 147 ? 18.573 -21.454 -13.172 1.00 79.38 147 LYS A O 1
ATOM 1185 N N . VAL A 1 148 ? 16.901 -21.929 -14.578 1.00 77.44 148 VAL A N 1
ATOM 1186 C CA . VAL A 1 148 ? 17.388 -23.281 -14.903 1.00 77.44 148 VAL A CA 1
ATOM 1187 C C . VAL A 1 148 ? 18.858 -23.242 -15.364 1.00 77.44 148 VAL A C 1
ATOM 1189 O O . VAL A 1 148 ? 19.640 -24.126 -15.031 1.00 77.44 148 VAL A O 1
ATOM 1192 N N . THR A 1 149 ? 19.273 -22.150 -16.015 1.00 84.50 149 THR A N 1
ATOM 1193 C CA . THR A 1 149 ? 20.660 -21.853 -16.410 1.00 84.50 149 THR A CA 1
ATOM 1194 C C . THR A 1 149 ? 21.652 -21.733 -15.250 1.00 84.50 149 THR A C 1
ATOM 1196 O O . THR A 1 149 ? 22.831 -22.018 -15.438 1.00 84.50 149 THR A O 1
ATOM 1199 N N . ASP A 1 150 ? 21.206 -21.344 -14.057 1.00 80.56 150 ASP A N 1
ATOM 1200 C CA . ASP A 1 150 ? 22.062 -21.192 -12.874 1.00 80.56 150 ASP A CA 1
ATOM 1201 C C . ASP A 1 150 ? 22.528 -22.547 -12.321 1.00 80.56 150 ASP A C 1
ATOM 1203 O O . ASP A 1 150 ? 23.531 -22.605 -11.616 1.00 80.56 150 ASP A O 1
ATOM 1207 N N . TYR A 1 151 ? 21.853 -23.644 -12.687 1.00 79.69 151 TYR A N 1
ATOM 1208 C CA . TYR A 1 151 ? 22.238 -25.015 -12.327 1.00 79.69 151 TYR A CA 1
ATOM 1209 C C . TYR A 1 151 ? 23.270 -25.635 -13.280 1.00 79.69 151 TYR A C 1
ATOM 1211 O O . TYR A 1 151 ? 23.864 -26.661 -12.955 1.00 79.69 151 TYR A O 1
ATOM 1219 N N . PHE A 1 152 ? 23.495 -25.027 -14.448 1.00 85.31 152 PHE A N 1
ATOM 1220 C CA . PHE A 1 152 ? 24.444 -25.523 -15.453 1.00 85.31 152 PHE A CA 1
ATOM 1221 C C . PHE A 1 152 ? 25.827 -24.872 -15.362 1.00 85.31 152 PHE A C 1
ATOM 1223 O O . PHE A 1 152 ? 26.739 -25.275 -16.080 1.00 85.31 152 PHE A O 1
ATOM 1230 N N . LYS A 1 153 ? 26.002 -23.883 -14.480 1.00 70.50 153 LYS A N 1
ATOM 1231 C CA . LYS A 1 153 ? 27.301 -23.269 -14.198 1.00 70.50 153 LYS A CA 1
ATOM 1232 C C . LYS A 1 153 ? 28.030 -24.122 -13.154 1.00 70.50 153 LYS A C 1
ATOM 1234 O O . LYS A 1 153 ? 27.818 -23.946 -11.956 1.00 70.50 153 LYS A O 1
ATOM 1239 N N . LYS A 1 154 ? 28.838 -25.073 -13.623 1.00 52.56 154 LYS A N 1
ATOM 1240 C CA . LYS A 1 154 ? 29.818 -25.825 -12.829 1.00 52.56 154 LYS A CA 1
ATOM 1241 C C . LYS A 1 154 ? 31.218 -25.546 -13.352 1.00 52.56 154 LYS A C 1
ATOM 1243 O O . LYS A 1 154 ? 31.357 -25.489 -14.592 1.00 52.56 154 LYS A O 1
#

Sequence (154 aa):
MPGAGFEPAITSVNQRREDESQHTENPPTDRELFEFNNGIEGCEEVLEEDIFEWLHVEKQHPSFQILNDEEIIQAVDPSSEINDADNEDQDFEDLRNISHTEGVQALTTALKYLEQTSDVTPIDLLLLKNWLDRAATDRNSGLLQRKVTDYFKK